Protein AF-A0A846C7H6-F1 (afdb_monomer_lite)

Radius of gyration: 16.71 Å; chains: 1; bounding box: 49×35×42 Å

Foldseek 3Di:
DKDWFKFQWADWDDDPNFTWTKGATPVPRDIATEFQCVVVVQPRTDHPVAQQEPNDHDDGQWIKTFTWDPDDDCNLQNLRYTYGDDDHMYGDGGDDPVVCPVSADLDQEDQPDQDPDDDSVVRNPDDSVSSDPDGDFAFPDWDWDDDPPPDIWIWGQGPNHNDTGID

Secondary structure (DSSP, 8-state):
--EEEEEEEEEEEEETTEEEEEEEETTT--EEEEE-TTT-TTT-PBPHHHH-BTTBPPPTTEEEEEEE-S----TTT-TTEEEBPSS--EEEEE--GGGGGGG----SSGGGSSSS---HHHHHTS-GGG--------EEEEEEEE-SSS-EEEEEEETTEEEEEE-

Structure (mmCIF, N/CA/C/O backbone):
data_AF-A0A846C7H6-F1
#
_entry.id   AF-A0A846C7H6-F1
#
loop_
_atom_site.group_PDB
_atom_site.id
_atom_site.type_symbol
_atom_site.label_atom_id
_atom_site.label_alt_id
_atom_site.label_comp_id
_atom_site.label_asym_id
_atom_site.label_entity_id
_atom_site.label_seq_id
_atom_site.pdbx_PDB_ins_code
_atom_site.Cartn_x
_atom_site.Cartn_y
_atom_site.Cartn_z
_atom_site.occupancy
_atom_site.B_iso_or_equiv
_atom_site.auth_seq_id
_atom_site.auth_comp_id
_atom_site.auth_asym_id
_atom_site.auth_atom_id
_atom_site.pdbx_PDB_model_num
ATOM 1 N N . MET A 1 1 ? -17.990 10.704 6.028 1.00 50.72 1 MET A N 1
ATOM 2 C CA . MET A 1 1 ? -18.660 9.532 6.633 1.00 50.72 1 MET A CA 1
ATOM 3 C C . MET A 1 1 ? -17.601 8.473 6.877 1.00 50.72 1 MET A C 1
ATOM 5 O O . MET A 1 1 ? -16.735 8.324 6.026 1.00 50.72 1 MET A O 1
ATOM 9 N N . SER A 1 2 ? -17.623 7.820 8.041 1.00 61.28 2 SER A N 1
ATOM 10 C CA . SER A 1 2 ? -16.736 6.686 8.332 1.00 61.28 2 SER A CA 1
ATOM 11 C C . SER A 1 2 ? -17.203 5.476 7.533 1.00 61.28 2 SER A C 1
ATOM 13 O O . SER A 1 2 ? -18.389 5.154 7.588 1.00 61.28 2 SER A O 1
ATOM 15 N N . SER A 1 3 ? -16.303 4.838 6.787 1.00 88.75 3 SER A N 1
ATOM 16 C CA . SER A 1 3 ? -16.575 3.551 6.152 1.00 88.75 3 SER A CA 1
ATOM 17 C C . SER A 1 3 ? -15.512 2.566 6.597 1.00 88.75 3 SER A C 1
ATOM 19 O O . SER A 1 3 ? -14.316 2.840 6.491 1.00 88.75 3 SER A O 1
ATOM 21 N N . ILE A 1 4 ? -15.946 1.397 7.058 1.00 96.31 4 ILE A N 1
ATOM 22 C CA . ILE A 1 4 ? -15.051 0.246 7.106 1.00 96.31 4 ILE A CA 1
ATOM 23 C C . ILE A 1 4 ? -14.719 -0.107 5.657 1.00 96.31 4 ILE A C 1
ATOM 25 O O . ILE A 1 4 ? -15.625 -0.242 4.835 1.00 96.31 4 ILE A O 1
ATOM 29 N N . LYS A 1 5 ? -13.429 -0.199 5.337 1.00 97.38 5 LYS A N 1
ATOM 30 C CA . LYS A 1 5 ? -12.940 -0.680 4.043 1.00 97.38 5 LYS A CA 1
ATOM 31 C C . LYS A 1 5 ? -12.281 -2.033 4.224 1.00 97.38 5 LYS A C 1
ATOM 33 O O . LYS A 1 5 ? -11.507 -2.209 5.166 1.00 97.38 5 LYS A O 1
ATOM 38 N N . LYS A 1 6 ? -12.564 -2.964 3.313 1.00 98.12 6 LYS A N 1
ATOM 39 C CA . LYS A 1 6 ? -11.900 -4.270 3.253 1.00 98.12 6 LYS A CA 1
ATOM 40 C C . LYS A 1 6 ? -10.781 -4.204 2.239 1.00 98.12 6 LYS A C 1
ATOM 42 O O . LYS A 1 6 ? -11.053 -4.175 1.044 1.00 98.12 6 LYS A O 1
ATOM 47 N N . ILE A 1 7 ? -9.537 -4.191 2.699 1.00 98.38 7 ILE A N 1
ATOM 48 C CA . ILE A 1 7 ? -8.384 -4.131 1.801 1.00 98.38 7 ILE A CA 1
ATOM 49 C C . ILE A 1 7 ? -7.607 -5.444 1.804 1.00 98.38 7 ILE A C 1
ATOM 51 O O . ILE A 1 7 ? -7.400 -6.043 2.857 1.00 98.38 7 ILE A O 1
ATOM 55 N N . ILE A 1 8 ? -7.121 -5.868 0.638 1.00 98.69 8 ILE A N 1
ATOM 56 C CA . ILE A 1 8 ? -6.076 -6.892 0.543 1.00 98.69 8 ILE A CA 1
ATOM 57 C C . ILE A 1 8 ? -4.732 -6.199 0.756 1.00 98.69 8 ILE A C 1
ATOM 59 O O . ILE A 1 8 ? -4.322 -5.397 -0.080 1.00 98.69 8 ILE A O 1
ATOM 63 N N . CYS A 1 9 ? -4.025 -6.513 1.837 1.00 98.56 9 CYS A N 1
ATOM 64 C CA . CYS A 1 9 ? -2.695 -5.986 2.122 1.00 98.56 9 CYS A CA 1
ATOM 65 C C . CYS A 1 9 ? -1.689 -6.444 1.052 1.00 98.56 9 CYS A C 1
ATOM 67 O O . CYS A 1 9 ? -1.393 -7.632 0.926 1.00 98.56 9 CYS A O 1
ATOM 69 N N . LEU A 1 10 ? -1.143 -5.504 0.281 1.00 98.31 10 LEU A N 1
ATOM 70 C CA . LEU A 1 10 ? -0.151 -5.761 -0.774 1.00 98.31 10 LEU A CA 1
ATOM 71 C C . LEU A 1 10 ? 1.187 -5.067 -0.514 1.00 98.31 10 LEU A C 1
ATOM 73 O O . LEU A 1 10 ? 2.156 -5.292 -1.234 1.00 98.31 10 LEU A O 1
ATOM 77 N N . SER A 1 11 ? 1.257 -4.246 0.530 1.00 97.19 11 SER A N 1
ATOM 78 C CA . SER A 1 11 ? 2.488 -3.642 1.012 1.00 97.19 11 SER A CA 1
ATOM 79 C C . SER A 1 11 ? 2.438 -3.514 2.528 1.00 97.19 11 SER A C 1
ATOM 81 O O . SER A 1 11 ? 1.447 -3.046 3.083 1.00 97.19 11 SER A O 1
ATOM 83 N N . ASN A 1 12 ? 3.527 -3.908 3.184 1.00 97.00 12 ASN A N 1
ATOM 84 C CA . ASN A 1 12 ? 3.815 -3.596 4.580 1.00 97.00 12 ASN A CA 1
ATOM 85 C C . ASN A 1 12 ? 5.312 -3.269 4.692 1.00 97.00 12 ASN A C 1
ATOM 87 O O . ASN A 1 12 ? 6.136 -4.134 4.997 1.00 97.00 12 ASN A O 1
ATOM 91 N N . SER A 1 13 ? 5.671 -2.023 4.386 1.00 93.62 13 SER A N 1
ATOM 92 C CA . SER A 1 13 ? 7.062 -1.561 4.343 1.00 93.62 13 SER A CA 1
ATOM 93 C C . SER A 1 13 ? 7.443 -0.788 5.602 1.00 93.62 13 SER A C 1
ATOM 95 O O . SER A 1 13 ? 6.637 -0.023 6.132 1.00 93.62 13 SER A O 1
ATOM 97 N N . TRP A 1 14 ? 8.693 -0.919 6.042 1.00 93.19 14 TRP A N 1
ATOM 98 C CA . TRP A 1 14 ? 9.233 -0.173 7.179 1.00 93.19 14 TRP A CA 1
ATOM 99 C C . TRP A 1 14 ? 9.585 1.276 6.812 1.00 93.19 14 TRP A C 1
ATOM 101 O O . TRP A 1 14 ? 10.194 1.524 5.772 1.00 93.19 14 TRP A O 1
ATOM 111 N N . LYS A 1 15 ? 9.215 2.234 7.673 1.00 85.12 15 LYS A N 1
ATOM 112 C CA . LYS A 1 15 ? 9.525 3.663 7.530 1.00 85.12 15 LYS A CA 1
ATOM 113 C C . LYS A 1 15 ? 9.653 4.330 8.899 1.00 85.12 15 LYS A C 1
ATOM 115 O O . LYS A 1 15 ? 8.677 4.413 9.637 1.00 85.12 15 LYS A O 1
ATOM 120 N N . HIS A 1 16 ? 10.843 4.845 9.219 1.00 86.19 16 HIS A N 1
ATOM 121 C CA . HIS A 1 16 ? 11.124 5.585 10.461 1.00 86.19 16 HIS A CA 1
ATOM 122 C C . HIS A 1 16 ? 10.555 4.902 11.721 1.00 86.19 16 HIS A C 1
ATOM 124 O O . HIS A 1 16 ? 9.777 5.512 12.453 1.00 86.19 16 HIS A O 1
ATOM 130 N N . ASN A 1 17 ? 10.917 3.636 11.953 1.00 90.44 17 ASN A N 1
ATOM 131 C CA . ASN A 1 17 ? 10.425 2.783 13.051 1.00 90.44 17 ASN A CA 1
ATOM 132 C C . ASN A 1 17 ? 8.936 2.394 12.998 1.00 90.44 17 ASN A C 1
ATOM 134 O O . ASN A 1 17 ? 8.496 1.590 13.813 1.00 90.44 17 ASN A O 1
ATOM 138 N N . GLU A 1 18 ? 8.178 2.892 12.025 1.00 95.69 18 GLU A N 1
ATOM 139 C CA . GLU A 1 18 ? 6.772 2.553 11.810 1.00 95.69 18 GLU A CA 1
ATOM 140 C C . GLU A 1 18 ? 6.575 1.859 10.457 1.00 95.69 18 GLU A C 1
ATOM 142 O O . GLU A 1 18 ? 7.542 1.437 9.812 1.00 95.69 18 GLU A O 1
ATOM 147 N N . ARG A 1 19 ? 5.320 1.690 10.022 1.00 95.94 19 ARG A N 1
ATOM 148 C CA . ARG A 1 19 ? 4.993 1.038 8.748 1.00 95.94 19 ARG A CA 1
ATOM 149 C C . ARG A 1 19 ? 4.203 1.943 7.819 1.00 95.94 19 ARG A C 1
ATOM 151 O O . ARG A 1 19 ? 3.410 2.772 8.254 1.00 95.94 19 ARG A O 1
ATOM 158 N N . CYS A 1 20 ? 4.374 1.719 6.526 1.00 96.38 20 CYS A N 1
ATOM 159 C CA . CYS A 1 20 ? 3.395 2.098 5.519 1.00 96.38 20 CYS A CA 1
ATOM 160 C C . CYS A 1 20 ? 2.712 0.820 5.043 1.00 96.38 20 CYS A C 1
ATOM 162 O O . CYS A 1 20 ? 3.387 -0.127 4.636 1.00 96.38 20 CYS A O 1
ATOM 164 N N . ILE A 1 21 ? 1.385 0.808 5.114 1.00 97.69 21 ILE A N 1
ATOM 165 C CA . ILE A 1 21 ? 0.557 -0.299 4.648 1.00 97.69 21 ILE A CA 1
ATOM 166 C C . ILE A 1 21 ? -0.235 0.202 3.451 1.00 97.69 21 ILE A C 1
ATOM 168 O O . ILE A 1 21 ? -0.656 1.357 3.432 1.00 97.69 21 ILE A O 1
ATOM 172 N N . ALA A 1 22 ? -0.408 -0.640 2.443 1.00 98.38 22 ALA A N 1
ATOM 173 C CA . ALA A 1 22 ? -1.286 -0.337 1.327 1.00 98.38 22 ALA A CA 1
ATOM 174 C C . ALA A 1 22 ? -1.864 -1.616 0.733 1.00 98.38 22 ALA A C 1
ATOM 176 O O . ALA A 1 22 ? -1.299 -2.704 0.881 1.00 98.38 22 ALA A O 1
ATOM 177 N N . GLY A 1 23 ? -2.990 -1.475 0.053 1.00 98.44 23 GLY A N 1
ATOM 178 C CA . GLY A 1 23 ? -3.727 -2.600 -0.479 1.00 98.44 23 GLY A CA 1
ATOM 179 C C . GLY A 1 23 ? -4.766 -2.201 -1.505 1.00 98.44 23 GLY A C 1
ATOM 180 O O . GLY A 1 23 ? -4.926 -1.024 -1.810 1.00 98.44 23 GLY A O 1
ATOM 181 N N . ILE A 1 24 ? -5.472 -3.200 -2.016 1.00 98.44 24 ILE A N 1
ATOM 182 C CA . ILE A 1 24 ? -6.613 -3.002 -2.911 1.00 98.44 24 ILE A CA 1
ATOM 183 C C . ILE A 1 24 ? -7.897 -3.113 -2.102 1.00 98.44 24 ILE A C 1
ATOM 185 O O . ILE A 1 24 ? -8.080 -4.109 -1.401 1.00 98.44 24 ILE A O 1
ATOM 189 N N . ASP A 1 25 ? -8.773 -2.120 -2.217 1.00 97.94 25 ASP A N 1
ATOM 190 C CA . ASP A 1 25 ? -10.135 -2.161 -1.688 1.00 97.94 25 ASP A CA 1
ATOM 191 C C . ASP A 1 25 ? -10.961 -3.201 -2.462 1.00 97.94 25 ASP A C 1
ATOM 193 O O . ASP A 1 25 ? -11.042 -3.166 -3.690 1.00 97.94 25 ASP A O 1
ATOM 197 N N . LEU A 1 26 ? -11.545 -4.162 -1.749 1.00 97.38 26 LEU A N 1
ATOM 198 C CA . LEU A 1 26 ? -12.324 -5.247 -2.341 1.00 97.38 26 LEU A CA 1
ATOM 199 C C . LEU A 1 26 ? -13.624 -4.766 -2.989 1.00 97.38 26 LEU A C 1
ATOM 201 O O . LEU A 1 26 ? -14.090 -5.427 -3.918 1.00 97.38 26 LEU A O 1
ATOM 205 N N . ASP A 1 27 ? -14.179 -3.643 -2.529 1.00 96.00 27 ASP A N 1
ATOM 206 C CA . ASP A 1 27 ? -15.451 -3.127 -3.033 1.00 96.00 27 ASP A CA 1
ATOM 207 C C . ASP A 1 27 ? -15.260 -2.350 -4.341 1.00 96.00 27 ASP A C 1
ATOM 209 O O . ASP A 1 27 ? -16.095 -2.427 -5.242 1.00 96.00 27 ASP A O 1
ATOM 213 N N . THR A 1 28 ? -14.153 -1.612 -4.466 1.00 95.69 28 THR A N 1
ATOM 214 C CA . THR A 1 28 ? -13.904 -0.729 -5.618 1.00 95.69 28 THR A CA 1
ATOM 215 C C . THR A 1 28 ? -12.848 -1.258 -6.583 1.00 95.69 28 THR A C 1
ATOM 217 O O . THR A 1 28 ? -12.850 -0.881 -7.750 1.00 95.69 28 THR A O 1
ATOM 220 N N . GLY A 1 29 ? -11.942 -2.123 -6.126 1.00 96.19 29 GLY A N 1
ATOM 221 C CA . GLY A 1 29 ? -10.758 -2.536 -6.881 1.00 96.19 29 GLY A CA 1
ATOM 222 C C . GLY A 1 29 ? -9.650 -1.479 -6.940 1.00 96.19 29 GLY A C 1
ATOM 223 O O . GLY A 1 29 ? -8.639 -1.710 -7.601 1.00 96.19 29 GLY A O 1
ATOM 224 N N . GLU A 1 30 ? -9.813 -0.353 -6.244 1.00 95.94 30 GLU A N 1
ATOM 225 C CA . GLU A 1 30 ? -8.852 0.748 -6.228 1.00 95.94 30 GLU A CA 1
ATOM 226 C C . GLU A 1 30 ? -7.777 0.552 -5.157 1.00 95.94 30 GLU A C 1
ATOM 228 O O . GLU A 1 30 ? -7.988 -0.097 -4.127 1.00 95.94 30 GLU A O 1
ATOM 233 N N . TRP A 1 31 ? -6.617 1.169 -5.377 1.00 97.88 31 TRP A N 1
ATOM 234 C CA . TRP A 1 31 ? -5.589 1.239 -4.348 1.00 97.88 31 TRP A CA 1
ATOM 235 C C . TRP A 1 31 ? -6.015 2.130 -3.186 1.00 97.88 31 TRP A C 1
ATOM 237 O O . TRP A 1 31 ? -6.513 3.239 -3.362 1.00 97.88 31 TRP A O 1
ATOM 247 N N . VAL A 1 32 ? -5.721 1.653 -1.983 1.00 97.94 32 VAL A N 1
ATOM 248 C CA . VAL A 1 32 ? -5.908 2.364 -0.727 1.00 97.94 32 VAL A CA 1
ATOM 249 C C . VAL A 1 32 ? -4.631 2.273 0.091 1.00 97.94 32 VAL A C 1
ATOM 251 O O . VAL A 1 32 ? -4.064 1.199 0.310 1.00 97.94 32 VAL A O 1
ATOM 254 N N . ARG A 1 33 ? -4.200 3.424 0.594 1.00 98.06 33 ARG A N 1
ATOM 255 C CA . ARG A 1 33 ? -3.082 3.578 1.512 1.00 98.06 33 ARG A CA 1
ATOM 256 C C . ARG A 1 33 ? -3.592 4.253 2.785 1.00 98.06 33 ARG A C 1
ATOM 258 O O . ARG A 1 33 ? -3.771 5.470 2.798 1.00 98.06 33 ARG A O 1
ATOM 265 N N . PRO A 1 34 ? -3.852 3.490 3.858 1.00 97.88 34 PRO A N 1
ATOM 266 C CA . PRO A 1 34 ? -4.149 4.075 5.155 1.00 97.88 34 PRO A CA 1
ATOM 267 C C . PRO A 1 34 ? -3.037 5.040 5.569 1.00 97.88 34 PRO A C 1
ATOM 269 O O . PRO A 1 34 ? -1.853 4.705 5.452 1.00 97.88 34 PRO A O 1
ATOM 272 N N . VAL A 1 35 ? -3.414 6.211 6.082 1.00 97.81 35 VAL A N 1
ATOM 273 C CA . VAL A 1 35 ? -2.474 7.177 6.662 1.00 97.81 35 VAL A CA 1
ATOM 274 C C . VAL A 1 35 ? -2.946 7.682 8.021 1.00 97.81 35 VAL A C 1
ATOM 276 O O . VAL A 1 35 ? -4.112 8.021 8.201 1.00 97.81 35 VAL A O 1
ATOM 279 N N . CYS A 1 36 ? -2.035 7.764 8.993 1.00 96.81 36 CYS A N 1
ATOM 280 C CA . CYS A 1 36 ? -2.292 8.417 10.282 1.00 96.81 36 CYS A CA 1
ATOM 281 C C . CYS A 1 36 ? -1.790 9.864 10.250 1.00 96.81 36 CYS A C 1
ATOM 283 O O . CYS A 1 36 ? -0.937 10.255 11.043 1.00 96.81 36 CYS A O 1
ATOM 285 N N . ASP A 1 37 ? -2.308 10.657 9.319 1.00 95.25 37 ASP A N 1
ATOM 286 C CA . ASP A 1 37 ? -1.925 12.056 9.088 1.00 95.25 37 ASP A CA 1
ATOM 287 C C . ASP A 1 37 ? -2.204 12.994 10.278 1.00 95.25 37 ASP A C 1
ATOM 289 O O . ASP A 1 37 ? -1.508 13.993 10.435 1.00 95.25 37 ASP A O 1
ATOM 293 N N . ALA A 1 38 ? -3.136 12.646 11.168 1.00 93.50 38 ALA A N 1
ATOM 294 C CA . ALA A 1 38 ? -3.336 13.357 12.434 1.00 93.50 38 ALA A CA 1
ATOM 295 C C . ALA A 1 38 ? -2.150 13.214 13.415 1.00 93.50 38 ALA A C 1
ATOM 297 O O . ALA A 1 38 ? -1.853 14.142 14.162 1.00 93.50 38 ALA A O 1
ATOM 298 N N . LEU A 1 39 ? -1.473 12.057 13.426 1.00 94.94 39 LEU A N 1
ATOM 299 C CA . LEU A 1 39 ? -0.308 11.795 14.288 1.00 94.94 39 LEU A CA 1
ATOM 300 C C . LEU A 1 39 ? 1.019 12.059 13.568 1.00 94.94 39 LEU A C 1
ATOM 302 O O . LEU A 1 39 ? 2.002 12.450 14.194 1.00 94.94 39 LEU A O 1
ATOM 306 N N . TYR A 1 40 ? 1.046 11.837 12.256 1.00 95.25 40 TYR A N 1
ATOM 307 C CA . TYR A 1 40 ? 2.219 11.974 11.404 1.00 95.25 40 TYR A CA 1
ATOM 308 C C . TYR A 1 40 ? 1.876 12.810 10.165 1.00 95.25 40 TYR A C 1
ATOM 310 O O . TYR A 1 40 ? 1.758 12.274 9.058 1.00 95.25 40 TYR A O 1
ATOM 318 N N . PRO A 1 41 ? 1.724 14.135 10.337 1.00 94.44 41 PRO A N 1
ATOM 319 C CA . PRO A 1 41 ? 1.269 15.040 9.283 1.00 94.44 41 PRO A CA 1
ATOM 320 C C . PRO A 1 41 ? 2.259 15.199 8.130 1.00 94.44 41 PRO A C 1
ATOM 322 O O . PRO A 1 41 ? 1.887 15.771 7.110 1.00 94.44 41 PRO A O 1
ATOM 325 N N . GLU A 1 42 ? 3.488 14.707 8.257 1.00 92.69 42 GLU A N 1
ATOM 326 C CA . GLU A 1 42 ? 4.506 14.815 7.209 1.00 92.69 42 GLU A CA 1
ATOM 327 C C . GLU A 1 42 ? 4.539 13.602 6.279 1.00 92.69 42 GLU A C 1
ATOM 329 O O . GLU A 1 42 ? 4.940 13.720 5.124 1.00 92.69 42 GLU A O 1
ATOM 334 N N . ASP A 1 43 ? 4.153 12.421 6.772 1.00 91.75 43 ASP A N 1
ATOM 335 C CA . ASP A 1 43 ? 4.446 11.185 6.049 1.00 91.75 43 ASP A CA 1
ATOM 336 C C . ASP A 1 43 ? 3.441 10.037 6.210 1.00 91.75 43 ASP A C 1
ATOM 338 O O . ASP A 1 43 ? 3.590 8.999 5.551 1.00 91.75 43 ASP A O 1
ATOM 342 N N . GLY A 1 44 ? 2.425 10.220 7.059 1.00 95.56 44 GLY A N 1
ATOM 343 C CA . GLY A 1 44 ? 1.267 9.339 7.165 1.00 95.56 44 GLY A CA 1
ATOM 344 C C . GLY A 1 44 ? 1.562 7.926 7.663 1.00 95.56 44 GLY A C 1
ATOM 345 O O . GLY A 1 44 ? 0.707 7.059 7.502 1.00 95.56 44 GLY A O 1
ATOM 346 N N . ARG A 1 45 ? 2.744 7.653 8.234 1.00 96.19 45 ARG A N 1
ATOM 347 C CA . ARG A 1 45 ? 3.096 6.312 8.742 1.00 96.19 45 ARG A CA 1
ATOM 348 C C . ARG A 1 45 ? 2.065 5.804 9.762 1.00 96.19 45 ARG A C 1
ATOM 350 O O . ARG A 1 45 ? 1.461 6.589 10.481 1.00 96.19 45 ARG A O 1
ATOM 357 N N . ILE A 1 46 ? 1.850 4.493 9.835 1.00 96.94 46 ILE A N 1
ATOM 358 C CA . ILE A 1 46 ? 0.886 3.887 10.764 1.00 96.94 46 ILE A CA 1
ATOM 359 C C . ILE A 1 46 ? 1.631 3.398 12.003 1.00 96.94 46 ILE A C 1
ATOM 361 O O . ILE A 1 46 ? 2.505 2.540 11.849 1.00 96.94 46 ILE A O 1
ATOM 365 N N . PRO A 1 47 ? 1.307 3.883 13.215 1.00 95.94 47 PRO A N 1
ATOM 366 C CA . PRO A 1 47 ? 1.978 3.465 14.435 1.00 95.94 47 PRO A CA 1
ATOM 367 C C . PRO A 1 47 ? 1.620 2.027 14.823 1.00 95.94 47 PRO A C 1
ATOM 369 O O . PRO A 1 47 ? 0.515 1.558 14.540 1.00 95.94 47 PRO A O 1
ATOM 372 N N . GLN A 1 48 ? 2.524 1.338 15.525 1.00 95.06 48 GLN A N 1
ATOM 373 C CA . GLN A 1 48 ? 2.334 -0.070 15.916 1.00 95.06 48 GLN A CA 1
ATOM 374 C C . GLN A 1 48 ? 1.004 -0.309 16.643 1.00 95.06 48 GLN A C 1
ATOM 376 O O . GLN A 1 48 ? 0.265 -1.223 16.293 1.00 95.06 48 GLN A O 1
ATOM 381 N N . LYS A 1 49 ? 0.654 0.569 17.588 1.00 93.69 49 LYS A N 1
ATOM 382 C CA . LYS A 1 49 ? -0.589 0.487 18.372 1.00 93.69 49 LYS A CA 1
ATOM 383 C C . LYS A 1 49 ? -1.885 0.529 17.544 1.00 93.69 49 LYS A C 1
ATOM 385 O O . LYS A 1 49 ? -2.929 0.214 18.087 1.00 93.69 49 LYS A O 1
ATOM 390 N N . ILE A 1 50 ? -1.827 0.980 16.287 1.00 95.06 50 ILE A N 1
ATOM 391 C CA . ILE A 1 50 ? -2.987 1.062 15.383 1.00 95.06 50 ILE A CA 1
ATOM 392 C C . ILE A 1 50 ? -3.026 -0.133 14.424 1.00 95.06 50 ILE A C 1
ATOM 394 O O . ILE A 1 50 ? -4.100 -0.641 14.129 1.00 95.06 50 ILE A O 1
ATOM 398 N N . ARG A 1 51 ? -1.870 -0.572 13.907 1.00 94.75 51 ARG A N 1
ATOM 399 C CA . ARG A 1 51 ? -1.811 -1.573 12.823 1.00 94.75 51 ARG A CA 1
ATOM 400 C C . ARG A 1 51 ? -1.786 -3.027 13.275 1.00 94.75 51 ARG A C 1
ATOM 402 O O . ARG A 1 51 ? -1.917 -3.899 12.420 1.00 94.75 51 ARG A O 1
ATOM 409 N N . LEU A 1 52 ? -1.517 -3.305 14.552 1.00 95.12 52 LEU A N 1
ATOM 410 C CA . LEU A 1 52 ? -1.506 -4.685 15.027 1.00 95.12 52 LEU A CA 1
ATOM 411 C C . LEU A 1 52 ? -2.919 -5.261 14.937 1.00 95.12 52 LEU A C 1
ATOM 413 O O . LEU A 1 52 ? -3.867 -4.693 15.467 1.00 95.12 52 LEU A O 1
ATOM 417 N N . VAL A 1 53 ? -3.034 -6.400 14.262 1.00 94.38 53 VAL A N 1
ATOM 418 C CA . VAL A 1 53 ? -4.285 -7.137 14.079 1.00 94.38 53 VAL A CA 1
ATOM 419 C C . VAL A 1 53 ? -4.069 -8.551 14.581 1.00 94.38 53 VAL A C 1
ATOM 421 O O . VAL A 1 53 ? -3.091 -9.186 14.192 1.00 94.38 53 VAL A O 1
ATOM 424 N N . ALA A 1 54 ? -4.945 -9.041 15.461 1.00 91.62 54 ALA A N 1
ATOM 425 C CA . ALA A 1 54 ? -4.761 -10.338 16.123 1.00 91.62 54 ALA A CA 1
ATOM 426 C C . ALA A 1 54 ? -3.330 -10.512 16.692 1.00 91.62 54 ALA A C 1
ATOM 428 O O . ALA A 1 54 ? -2.660 -11.508 16.422 1.00 91.62 54 ALA A O 1
ATOM 429 N N . ASP A 1 55 ? -2.842 -9.481 17.394 1.00 92.50 55 ASP A N 1
ATOM 430 C CA . ASP A 1 55 ? -1.518 -9.418 18.036 1.00 92.50 55 ASP A CA 1
ATOM 431 C C . ASP A 1 55 ? -0.307 -9.614 17.106 1.00 92.50 55 ASP A C 1
ATOM 433 O O . ASP A 1 55 ? 0.799 -9.931 17.551 1.00 92.50 55 ASP A O 1
ATOM 437 N N . ARG A 1 56 ? -0.476 -9.383 15.799 1.00 95.06 56 ARG A N 1
ATOM 438 C CA . ARG A 1 56 ? 0.604 -9.477 14.810 1.00 95.06 56 ARG A CA 1
ATOM 439 C C . ARG A 1 56 ? 0.586 -8.335 13.803 1.00 95.06 56 ARG A C 1
ATOM 441 O O . ARG A 1 56 ? -0.412 -7.648 13.605 1.00 95.06 56 ARG A O 1
ATOM 448 N N . GLU A 1 57 ? 1.714 -8.158 13.124 1.00 96.25 57 GLU A N 1
ATOM 449 C CA . GLU A 1 57 ? 1.789 -7.286 11.952 1.00 96.25 57 GLU A CA 1
ATOM 450 C C . GLU A 1 57 ? 0.942 -7.868 10.800 1.00 96.25 57 GLU A C 1
ATOM 452 O O . GLU A 1 57 ? 0.953 -9.092 10.585 1.00 96.25 57 GLU A O 1
ATOM 457 N N . PRO A 1 58 ? 0.249 -7.021 10.017 1.00 97.12 58 PRO A N 1
ATOM 458 C CA . PRO A 1 58 ? -0.410 -7.455 8.794 1.00 97.12 58 PRO A CA 1
ATOM 459 C C . PRO A 1 58 ? 0.582 -8.088 7.818 1.00 97.12 58 PRO A C 1
ATOM 461 O O . PRO A 1 58 ? 1.676 -7.569 7.593 1.00 97.12 58 PRO A O 1
ATOM 464 N N . GLN A 1 59 ? 0.206 -9.205 7.211 1.00 97.56 59 GLN A N 1
ATOM 465 C CA . GLN A 1 59 ? 1.013 -9.895 6.211 1.00 97.56 59 GLN A CA 1
ATOM 466 C C . GLN A 1 59 ? 0.484 -9.620 4.806 1.00 97.56 59 GLN A C 1
ATOM 468 O O . GLN A 1 59 ? -0.672 -9.245 4.617 1.00 97.56 59 GLN A O 1
ATOM 473 N N . LEU A 1 60 ? 1.336 -9.834 3.800 1.00 98.06 60 LEU A N 1
ATOM 474 C CA . LEU A 1 60 ? 0.892 -9.792 2.412 1.00 98.06 60 LEU A CA 1
ATOM 475 C C . LEU A 1 60 ? -0.236 -10.804 2.188 1.00 98.06 60 LEU A C 1
ATOM 477 O O . LEU A 1 60 ? -0.151 -11.955 2.635 1.00 98.06 60 LEU A O 1
ATOM 481 N N . LEU A 1 61 ? -1.241 -10.362 1.438 1.00 98.44 61 LEU A N 1
ATOM 482 C CA . LEU A 1 61 ? -2.476 -11.065 1.095 1.00 98.44 61 LEU A CA 1
ATOM 483 C C . LEU A 1 61 ? -3.477 -11.226 2.244 1.00 98.44 61 LEU A C 1
ATOM 485 O O . LEU A 1 61 ? -4.534 -11.820 2.028 1.00 98.44 61 LEU A O 1
ATOM 489 N N . ASP A 1 62 ? -3.193 -10.694 3.435 1.00 98.56 62 ASP A N 1
ATOM 490 C CA . ASP A 1 62 ? -4.217 -10.567 4.471 1.00 98.56 62 ASP A CA 1
ATOM 491 C C . ASP A 1 62 ? -5.334 -9.635 3.996 1.00 98.56 62 ASP A C 1
ATOM 493 O O . ASP A 1 62 ? -5.078 -8.620 3.349 1.00 98.56 62 ASP A O 1
ATOM 497 N N . ILE A 1 63 ? -6.567 -9.964 4.358 1.00 98.62 63 ILE A N 1
ATOM 498 C CA . ILE A 1 63 ? -7.724 -9.090 4.224 1.00 98.62 63 ILE A CA 1
ATOM 499 C C . ILE A 1 63 ? -7.899 -8.372 5.557 1.00 98.62 63 ILE A C 1
ATOM 501 O O . ILE A 1 63 ? -8.040 -9.012 6.605 1.00 98.62 63 ILE A O 1
ATOM 505 N N . LEU A 1 64 ? -7.880 -7.045 5.502 1.00 98.50 64 LEU A N 1
ATOM 506 C CA . LEU A 1 64 ? -8.000 -6.168 6.658 1.00 98.50 64 LEU A CA 1
ATOM 507 C C . LEU A 1 64 ? -9.281 -5.350 6.551 1.00 98.50 64 LEU A C 1
ATOM 509 O O . LEU A 1 64 ? -9.520 -4.726 5.519 1.00 98.50 64 LEU A O 1
ATOM 513 N N . GLU A 1 65 ? -10.063 -5.308 7.621 1.00 98.12 65 GLU A N 1
ATOM 514 C CA . GLU A 1 65 ? -11.113 -4.308 7.807 1.00 98.12 65 GLU A CA 1
ATOM 515 C C . GLU A 1 65 ? -10.534 -3.113 8.557 1.00 98.12 65 GLU A C 1
ATOM 517 O O . GLU A 1 65 ? -9.998 -3.260 9.656 1.00 98.12 65 GLU A O 1
ATOM 522 N N . ILE A 1 66 ? -10.605 -1.935 7.937 1.00 97.94 66 ILE A N 1
ATOM 523 C CA . ILE A 1 66 ? -9.984 -0.715 8.450 1.00 97.94 66 ILE A CA 1
ATOM 524 C C . ILE A 1 66 ? -11.006 0.428 8.442 1.00 97.94 66 ILE A C 1
ATOM 526 O O . ILE A 1 66 ? -11.577 0.713 7.384 1.00 97.94 66 ILE A O 1
ATOM 530 N N . PRO A 1 67 ? -11.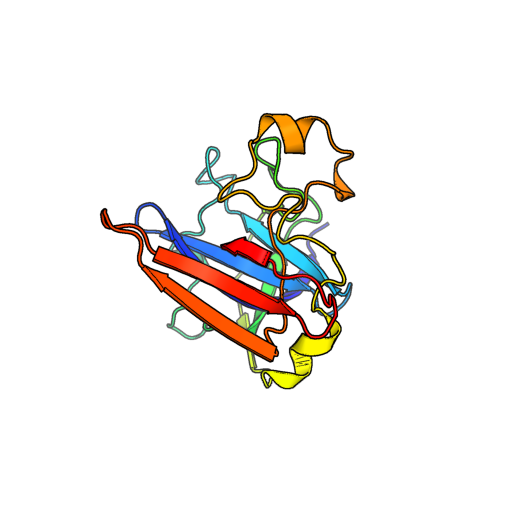215 1.128 9.573 1.00 97.25 67 PRO A N 1
ATOM 531 C CA . PRO A 1 67 ? -11.970 2.376 9.598 1.00 97.25 67 PRO A CA 1
ATOM 532 C C . PRO A 1 67 ? -11.210 3.473 8.847 1.00 97.25 67 PRO A C 1
ATOM 534 O O . PRO A 1 67 ? -10.195 3.984 9.327 1.00 97.25 67 PRO A O 1
ATOM 537 N N . LEU A 1 68 ? -11.697 3.840 7.662 1.00 97.69 68 LEU A N 1
ATOM 538 C CA . LEU A 1 68 ? -11.068 4.843 6.806 1.00 97.69 68 LEU A CA 1
ATOM 539 C C . LEU A 1 68 ? -12.047 5.954 6.433 1.00 97.69 68 LEU A C 1
ATOM 541 O O . LEU A 1 68 ? -13.246 5.749 6.223 1.00 97.69 68 LEU A O 1
ATOM 545 N N . SER A 1 69 ? -11.501 7.158 6.326 1.00 96.62 69 SER A N 1
ATOM 546 C CA . SER A 1 69 ? -12.156 8.281 5.672 1.00 96.62 69 SER A CA 1
ATOM 547 C C . SER A 1 69 ? -12.188 8.057 4.157 1.00 96.62 69 SER A C 1
ATOM 549 O O . SER A 1 69 ? -11.379 7.317 3.603 1.00 96.62 69 SER A O 1
ATOM 551 N N . SER A 1 70 ? -13.103 8.729 3.459 1.00 93.50 70 SER A N 1
ATOM 552 C CA . SER A 1 70 ? -13.107 8.781 1.990 1.00 93.50 70 SER A CA 1
ATOM 553 C C . SER A 1 70 ? -12.037 9.719 1.417 1.00 93.50 70 SER A C 1
ATOM 555 O O . SER A 1 70 ? -11.890 9.799 0.203 1.00 93.50 70 SER A O 1
ATOM 557 N N . ILE A 1 71 ? -11.328 10.453 2.278 1.00 94.25 71 ILE A N 1
ATOM 558 C CA . ILE A 1 71 ? -10.237 11.371 1.939 1.00 94.25 71 ILE A CA 1
ATOM 559 C C . ILE A 1 71 ? -9.076 11.181 2.916 1.00 94.25 71 ILE A C 1
ATOM 561 O O . ILE A 1 71 ? -9.290 10.772 4.059 1.00 94.25 71 ILE A O 1
ATOM 565 N N . GLY A 1 72 ? -7.866 11.538 2.502 1.00 95.56 72 GLY A N 1
ATOM 566 C CA . GLY A 1 72 ? -6.733 11.696 3.405 1.00 95.56 72 GLY A CA 1
ATOM 567 C C . GLY A 1 72 ? -5.689 12.654 2.865 1.00 95.56 72 GLY A C 1
ATOM 568 O O . GLY A 1 72 ? -5.782 13.104 1.721 1.00 95.56 72 GLY A O 1
ATOM 569 N N . LYS A 1 73 ? -4.706 13.008 3.698 1.00 96.12 73 LYS A N 1
ATOM 570 C CA . LYS A 1 73 ? -3.604 13.869 3.261 1.00 96.12 73 LYS A CA 1
ATOM 571 C C . LYS A 1 73 ? -2.800 13.168 2.161 1.00 96.12 73 LYS A C 1
ATOM 573 O O . LYS A 1 73 ? -2.190 12.126 2.389 1.00 96.12 73 LYS A O 1
ATOM 578 N N . ASP A 1 74 ? -2.774 13.758 0.969 1.00 93.44 74 ASP A N 1
ATOM 579 C CA . ASP A 1 74 ? -2.092 13.212 -0.217 1.00 93.44 74 ASP A CA 1
ATOM 580 C C . ASP A 1 74 ? -0.586 13.533 -0.258 1.00 93.44 74 ASP A C 1
ATOM 582 O O . ASP A 1 74 ? 0.132 13.074 -1.148 1.00 93.44 74 ASP A O 1
ATOM 586 N N . PHE A 1 75 ? -0.111 14.369 0.673 1.00 93.38 75 PHE A N 1
ATOM 587 C CA . PHE A 1 75 ? 1.249 14.925 0.719 1.00 93.38 75 PHE A CA 1
ATOM 588 C C . PHE A 1 75 ? 1.699 15.547 -0.620 1.00 93.38 75 PHE A C 1
ATOM 590 O O . PHE A 1 75 ? 2.887 15.617 -0.930 1.00 93.38 75 PHE A O 1
ATOM 597 N N . GLY A 1 76 ? 0.733 16.007 -1.420 1.00 92.19 76 GLY A N 1
ATOM 598 C CA . GLY A 1 76 ? 0.910 16.616 -2.730 1.00 92.19 76 GLY A CA 1
ATOM 599 C C . GLY A 1 76 ? 1.029 15.647 -3.908 1.00 92.19 76 GLY A C 1
ATOM 600 O O . GLY A 1 76 ? 1.067 16.121 -5.041 1.00 92.19 76 GLY A O 1
ATOM 601 N N . PHE A 1 77 ? 1.110 14.326 -3.711 1.00 93.44 77 PHE A N 1
ATOM 602 C CA . PHE A 1 77 ? 1.359 13.404 -4.832 1.00 93.44 77 PHE A CA 1
ATOM 603 C C . PHE A 1 77 ? 0.788 11.984 -4.696 1.00 93.44 77 PHE A C 1
ATOM 605 O O . PHE A 1 77 ? 0.939 11.213 -5.637 1.00 93.44 77 PHE A O 1
ATOM 612 N N . GLN A 1 78 ? 0.154 11.617 -3.580 1.00 94.50 78 GLN A N 1
ATOM 613 C CA . GLN A 1 78 ? -0.319 10.251 -3.320 1.00 94.50 78 GLN A CA 1
ATOM 614 C C . GLN A 1 78 ? -1.845 10.187 -3.343 1.00 94.50 78 GLN A C 1
ATOM 616 O O . GLN A 1 78 ? -2.502 10.482 -2.342 1.00 94.50 78 GLN A O 1
ATOM 621 N N . CYS A 1 79 ? -2.422 9.799 -4.480 1.00 96.44 79 CYS A N 1
ATOM 622 C CA . CYS A 1 79 ? -3.877 9.753 -4.627 1.00 96.44 79 CYS A CA 1
ATOM 623 C C . CYS A 1 79 ? -4.544 8.611 -3.851 1.00 96.44 79 CYS A C 1
ATOM 625 O O . CYS A 1 79 ? -5.752 8.642 -3.643 1.00 96.44 79 CYS A O 1
ATOM 627 N N . GLU A 1 80 ? -3.772 7.616 -3.415 1.00 97.62 80 GLU A N 1
ATOM 628 C CA . GLU A 1 80 ? -4.275 6.435 -2.711 1.00 97.62 80 GLU A CA 1
ATOM 629 C C . GLU A 1 80 ? -4.526 6.675 -1.215 1.00 97.62 80 GLU A C 1
ATOM 631 O O . GLU A 1 80 ? -5.089 5.814 -0.535 1.00 97.62 80 GLU A O 1
ATOM 636 N N . ASN A 1 81 ? -4.072 7.808 -0.671 1.00 98.12 81 ASN A N 1
ATOM 637 C CA . ASN A 1 81 ? -4.078 8.050 0.767 1.00 98.12 81 ASN A CA 1
ATOM 638 C C . ASN A 1 81 ? -5.488 8.290 1.318 1.00 98.12 81 ASN A C 1
ATOM 640 O O . ASN A 1 81 ? -6.174 9.222 0.904 1.00 98.12 81 ASN A O 1
ATOM 644 N N . LEU A 1 82 ? -5.865 7.514 2.337 1.00 97.81 82 LEU A N 1
ATOM 645 C CA . LEU A 1 82 ? -7.100 7.685 3.107 1.00 97.81 82 LEU A CA 1
ATOM 646 C C . LEU A 1 82 ? -6.780 7.784 4.601 1.00 97.81 82 LEU A C 1
ATOM 648 O O . LEU A 1 82 ? -6.054 6.938 5.133 1.00 97.81 82 LEU A O 1
ATOM 652 N N . SER A 1 83 ? -7.317 8.793 5.295 1.00 97.94 83 SER A N 1
ATOM 653 C CA . SER A 1 83 ? -7.042 8.974 6.726 1.00 97.94 83 SER A CA 1
ATOM 654 C C . SER A 1 83 ? -7.658 7.845 7.547 1.00 97.94 83 SER A C 1
ATOM 656 O O . SER A 1 83 ? -8.832 7.502 7.375 1.00 97.94 83 SER A O 1
ATOM 658 N N . VAL A 1 84 ? -6.874 7.303 8.477 1.00 97.38 84 VAL A N 1
ATOM 659 C CA . VAL A 1 84 ? -7.347 6.349 9.484 1.00 97.38 84 VAL A CA 1
ATOM 660 C C . VAL A 1 84 ? -8.286 7.052 10.457 1.00 97.38 84 VAL A C 1
ATOM 662 O O . VAL A 1 84 ? -7.970 8.116 10.989 1.00 97.38 84 VAL A O 1
ATOM 665 N N . LEU A 1 85 ? -9.445 6.441 10.687 1.00 96.38 85 LEU A N 1
ATOM 666 C CA . LEU A 1 85 ? -10.437 6.893 11.655 1.00 96.38 85 LEU A CA 1
ATOM 667 C C . LEU A 1 85 ? -10.306 6.122 12.971 1.00 96.38 85 LEU A C 1
ATOM 669 O O . LEU A 1 85 ? -9.560 5.151 13.076 1.00 96.38 85 LEU A O 1
ATOM 673 N N . ALA A 1 86 ? -11.046 6.563 13.987 1.00 93.56 86 ALA A N 1
ATOM 674 C CA . ALA A 1 86 ? -11.148 5.829 15.240 1.00 93.56 86 ALA A CA 1
ATOM 675 C C . ALA A 1 86 ? -11.782 4.442 15.024 1.00 93.56 86 ALA A C 1
ATOM 677 O O . ALA A 1 86 ? -12.747 4.304 14.269 1.00 93.56 86 ALA A O 1
ATOM 678 N N . GLY A 1 87 ? -11.253 3.445 15.734 1.00 91.94 87 GLY A N 1
ATOM 679 C CA . GLY A 1 87 ? -11.673 2.047 15.676 1.00 91.94 87 GLY A CA 1
ATOM 680 C C . GLY A 1 87 ? -10.495 1.110 15.412 1.00 91.94 87 GLY A C 1
ATOM 681 O O . GLY A 1 87 ? -9.432 1.537 14.958 1.00 91.94 87 GLY A O 1
ATOM 682 N N . ASP A 1 88 ? -10.701 -0.168 15.704 1.00 92.88 88 ASP A N 1
ATOM 683 C CA . ASP A 1 88 ? -9.661 -1.183 15.583 1.00 92.88 88 ASP A CA 1
ATOM 684 C C . ASP A 1 88 ? -9.634 -1.787 14.182 1.00 92.88 88 ASP A C 1
ATOM 686 O O . ASP A 1 88 ? -10.672 -2.007 13.552 1.00 92.88 88 ASP A O 1
ATOM 690 N N . TRP A 1 89 ? -8.431 -2.095 13.708 1.00 96.75 89 TRP A N 1
ATOM 691 C CA . TRP A 1 89 ? -8.252 -2.873 12.492 1.00 96.75 89 TRP A CA 1
ATOM 692 C C . TRP A 1 89 ? -8.556 -4.339 12.791 1.00 96.75 89 TRP A C 1
ATOM 694 O O . TRP A 1 89 ? -8.200 -4.847 13.854 1.00 96.75 89 TRP A O 1
ATOM 704 N N . GLN A 1 90 ? -9.172 -5.042 11.845 1.00 97.56 90 GLN A N 1
ATOM 705 C CA . GLN A 1 90 ? -9.501 -6.458 12.009 1.00 97.56 90 GLN A CA 1
ATOM 706 C C . GLN A 1 90 ? -8.885 -7.288 10.890 1.00 97.56 90 GLN A C 1
ATOM 708 O O . GLN A 1 90 ? -8.971 -6.933 9.716 1.00 97.56 90 GLN A O 1
ATOM 713 N N . TYR A 1 91 ? -8.289 -8.423 11.250 1.00 98.06 91 TYR A N 1
ATOM 714 C CA . TYR A 1 91 ? -7.939 -9.464 10.289 1.00 98.06 91 TYR A CA 1
ATOM 715 C C . TYR A 1 91 ? -9.184 -10.305 10.007 1.00 98.06 91 TYR A C 1
ATOM 717 O O . TYR A 1 91 ? -9.744 -10.898 10.927 1.00 98.06 91 TYR A O 1
ATOM 725 N N . VAL A 1 92 ? -9.595 -10.385 8.741 1.00 97.69 92 VAL A N 1
ATOM 726 C CA . VAL A 1 92 ? -10.821 -11.111 8.354 1.00 97.69 92 VAL A CA 1
ATOM 727 C C . VAL A 1 92 ? -10.567 -12.301 7.432 1.00 97.69 92 VAL A C 1
ATOM 729 O O . VAL A 1 92 ? -11.490 -13.042 7.104 1.00 97.69 92 VAL A O 1
ATOM 732 N N . GLY A 1 93 ? -9.320 -12.525 7.020 1.00 98.00 93 GLY A N 1
ATOM 733 C CA . GLY A 1 93 ? -8.948 -13.672 6.199 1.00 98.00 93 GLY A CA 1
ATOM 734 C C . GLY A 1 93 ? -7.700 -13.421 5.372 1.00 98.00 93 GLY A C 1
ATOM 735 O O . GLY A 1 93 ? -7.020 -12.412 5.536 1.00 98.00 93 GLY A O 1
ATOM 736 N N . ARG A 1 94 ? -7.404 -14.339 4.454 1.00 98.12 94 ARG A N 1
ATOM 737 C CA . ARG A 1 94 ? -6.259 -14.243 3.547 1.00 98.12 94 ARG A CA 1
ATOM 738 C C . ARG A 1 94 ? -6.648 -14.733 2.164 1.00 98.12 94 ARG A C 1
ATOM 740 O O . ARG A 1 94 ? -7.321 -15.756 2.042 1.00 98.12 94 ARG A O 1
ATOM 747 N N . VAL A 1 95 ? -6.212 -14.026 1.127 1.00 98.31 95 VAL A N 1
ATOM 748 C CA . VAL A 1 95 ? -6.407 -14.461 -0.260 1.00 98.31 95 VAL A CA 1
ATOM 749 C C . VAL A 1 95 ? -5.221 -15.283 -0.760 1.00 98.31 95 VAL A C 1
ATOM 751 O O . VAL A 1 95 ? -4.099 -15.163 -0.269 1.00 98.31 95 VAL A O 1
ATOM 754 N N . GLN A 1 96 ? -5.466 -16.104 -1.779 1.00 97.88 96 GLN A N 1
ATOM 755 C CA . GLN A 1 96 ? -4.397 -16.744 -2.543 1.00 97.88 96 GLN A CA 1
ATOM 756 C C . GLN A 1 96 ? -3.774 -15.743 -3.531 1.00 97.88 96 GLN A C 1
ATOM 758 O O . GLN A 1 96 ? -4.494 -14.871 -4.027 1.00 97.88 96 GLN A O 1
ATOM 763 N N . PRO A 1 97 ? -2.480 -15.868 -3.881 1.00 95.56 97 PRO A N 1
ATOM 764 C CA . PRO A 1 97 ? -1.819 -14.958 -4.822 1.00 95.56 97 PRO A CA 1
ATOM 765 C C . PRO A 1 97 ? -2.559 -14.788 -6.159 1.00 95.56 97 PRO A C 1
ATOM 767 O O . PRO A 1 97 ? -2.663 -13.687 -6.687 1.00 95.56 97 PRO A O 1
ATOM 770 N N . GLN A 1 98 ? -3.150 -15.856 -6.692 1.00 95.31 98 GLN A N 1
ATOM 771 C CA . GLN A 1 98 ? -3.872 -15.833 -7.967 1.00 95.31 98 GLN A CA 1
ATOM 772 C C . GLN A 1 98 ? -5.101 -14.912 -7.925 1.00 95.31 98 GLN A C 1
ATOM 774 O O . GLN A 1 98 ? -5.485 -14.348 -8.948 1.00 95.31 98 GLN A O 1
ATOM 779 N N . ALA A 1 99 ? -5.700 -14.713 -6.746 1.00 95.69 99 ALA A N 1
ATOM 780 C CA . ALA A 1 99 ? -6.868 -13.853 -6.584 1.00 95.69 99 ALA A CA 1
ATOM 781 C C . ALA A 1 99 ? -6.558 -12.373 -6.861 1.00 95.69 99 ALA A C 1
ATOM 783 O O . ALA A 1 99 ? -7.478 -11.615 -7.175 1.00 95.69 99 ALA A O 1
ATOM 784 N N . VAL A 1 100 ? -5.284 -11.961 -6.767 1.00 95.94 100 VAL A N 1
ATOM 785 C CA . VAL A 1 100 ? -4.879 -10.566 -6.989 1.00 95.94 100 VAL A CA 1
ATOM 786 C C . VAL A 1 100 ? -4.431 -10.272 -8.419 1.00 95.94 100 VAL A C 1
ATOM 788 O O . VAL A 1 100 ? -4.271 -9.107 -8.769 1.00 95.94 100 VAL A O 1
ATOM 791 N N . PHE A 1 101 ? -4.306 -11.286 -9.283 1.00 94.00 101 PHE A N 1
ATOM 792 C CA . PHE A 1 101 ? -3.879 -11.094 -10.678 1.00 94.00 101 PHE A CA 1
ATOM 793 C C . PHE A 1 101 ? -4.819 -10.187 -11.475 1.00 94.00 101 PHE A C 1
ATOM 795 O O . PHE A 1 101 ? -4.370 -9.429 -12.330 1.00 94.00 101 PHE A O 1
ATOM 802 N N . LYS A 1 102 ? -6.117 -10.201 -11.150 1.00 93.81 102 LYS A N 1
ATOM 803 C CA . LYS A 1 102 ? -7.111 -9.309 -11.767 1.00 93.81 102 LYS A CA 1
ATOM 804 C C . LYS A 1 102 ? -6.880 -7.820 -11.469 1.00 93.81 102 LYS A C 1
ATOM 806 O O . LYS A 1 102 ? -7.425 -6.986 -12.177 1.00 93.81 102 LYS A O 1
ATOM 811 N N . TYR A 1 103 ? -6.086 -7.493 -10.445 1.00 95.19 103 TYR A N 1
ATOM 812 C CA . TYR A 1 103 ? -5.727 -6.118 -10.077 1.00 95.19 103 TYR A CA 1
ATOM 813 C C . TYR A 1 103 ? -4.362 -5.689 -10.639 1.00 95.19 103 TYR A C 1
ATOM 815 O O . TYR A 1 103 ? -3.894 -4.585 -10.359 1.00 95.19 103 TYR A O 1
ATOM 823 N N . CYS A 1 104 ? -3.684 -6.550 -11.405 1.00 92.50 104 CYS A N 1
ATOM 824 C CA . CYS A 1 104 ? -2.420 -6.187 -12.031 1.00 92.50 104 CYS A CA 1
ATOM 825 C C . CYS A 1 104 ? -2.639 -5.114 -13.100 1.00 92.50 104 CYS A C 1
ATOM 827 O O . CYS A 1 104 ? -3.427 -5.294 -14.029 1.00 92.50 104 CYS A O 1
ATOM 829 N N . GLY A 1 105 ? -1.897 -4.013 -12.984 1.00 83.00 105 GLY A N 1
ATOM 830 C CA . GLY A 1 105 ? -1.996 -2.898 -13.916 1.00 83.00 105 GLY A CA 1
ATOM 831 C C . GLY A 1 105 ? -1.619 -3.312 -15.338 1.00 83.00 105 GLY A C 1
ATOM 832 O O . GLY A 1 105 ? -0.687 -4.093 -15.546 1.00 83.00 105 GLY A O 1
ATOM 833 N N . ASN A 1 106 ? -2.331 -2.758 -16.316 1.00 81.81 106 ASN A N 1
ATOM 834 C CA . ASN A 1 106 ? -2.028 -2.909 -17.735 1.00 81.81 106 ASN A CA 1
ATOM 835 C C . ASN A 1 106 ? -1.354 -1.631 -18.258 1.00 81.81 106 ASN A C 1
ATOM 837 O O . ASN A 1 106 ? -1.948 -0.857 -19.006 1.00 81.81 106 ASN A O 1
ATOM 841 N N . PHE A 1 107 ? -0.142 -1.365 -17.768 1.00 81.69 107 PHE A N 1
ATOM 842 C CA . PHE A 1 107 ? 0.634 -0.179 -18.125 1.00 81.69 107 PHE A CA 1
ATOM 843 C C . PHE A 1 107 ? 1.942 -0.591 -18.787 1.00 81.69 107 PHE A C 1
ATOM 845 O O . PHE A 1 107 ? 2.629 -1.479 -18.287 1.00 81.69 107 PHE A O 1
ATOM 852 N N . SER A 1 108 ? 2.312 0.125 -19.850 1.00 77.19 108 SER A N 1
ATOM 853 C CA . SER A 1 108 ? 3.568 -0.081 -20.580 1.00 77.19 108 SER A CA 1
ATOM 854 C C . SER A 1 108 ? 4.818 0.162 -19.733 1.00 77.19 108 SER A C 1
ATOM 856 O O . SER A 1 108 ? 5.885 -0.338 -20.070 1.00 77.19 108 SER A O 1
ATOM 858 N N . GLU A 1 109 ? 4.691 0.937 -18.655 1.00 82.88 109 GLU A N 1
ATOM 859 C CA . GLU A 1 109 ? 5.773 1.286 -17.738 1.00 82.88 109 GLU A CA 1
ATOM 860 C C . GLU A 1 109 ? 5.306 1.129 -16.286 1.00 82.88 109 GLU A C 1
ATOM 862 O O . GLU A 1 109 ? 4.143 1.389 -15.952 1.00 82.88 109 GLU A O 1
ATOM 867 N N . VAL A 1 110 ? 6.231 0.752 -15.401 1.00 84.81 110 VAL A N 1
ATOM 868 C CA . VAL A 1 110 ? 6.008 0.767 -13.951 1.00 84.81 110 VAL A CA 1
ATOM 869 C C . VAL A 1 110 ? 6.028 2.214 -13.471 1.00 84.81 110 VAL A C 1
ATOM 871 O O . VAL A 1 110 ? 6.974 2.944 -13.739 1.00 84.81 110 VAL A O 1
ATOM 874 N N . LEU A 1 111 ? 4.975 2.631 -12.761 1.00 87.12 111 LEU A N 1
ATOM 875 C CA . LEU A 1 111 ? 4.870 3.945 -12.119 1.00 87.12 111 LEU A CA 1
ATOM 876 C C . LEU A 1 111 ? 5.299 5.112 -13.037 1.00 87.12 111 LEU A C 1
ATOM 878 O O . LEU A 1 111 ? 6.021 5.997 -12.607 1.00 87.12 111 LEU A O 1
ATOM 882 N N . HIS A 1 112 ? 4.815 5.150 -14.285 1.00 91.44 112 HIS A N 1
ATOM 883 C CA . HIS A 1 112 ? 4.875 6.305 -15.218 1.00 91.44 112 HIS A CA 1
ATOM 884 C C . HIS A 1 112 ? 6.133 6.520 -16.061 1.00 91.44 112 HIS A C 1
ATOM 886 O O . HIS A 1 112 ? 6.090 7.403 -16.913 1.00 91.44 112 HIS A O 1
ATOM 892 N N . ASN A 1 113 ? 7.249 5.839 -15.805 1.00 88.94 113 ASN A N 1
ATOM 893 C CA . ASN A 1 113 ? 8.436 5.955 -16.659 1.00 88.94 113 ASN A CA 1
ATOM 894 C C . ASN A 1 113 ? 9.399 4.775 -16.460 1.00 88.94 113 ASN A C 1
ATOM 896 O O . ASN A 1 113 ? 9.284 4.012 -15.509 1.00 88.94 113 ASN A O 1
ATOM 900 N N . SER A 1 114 ? 10.399 4.659 -17.331 1.00 83.25 114 SER A N 1
ATOM 901 C CA . SER A 1 114 ? 11.436 3.621 -17.261 1.00 83.25 114 SER A CA 1
ATOM 902 C C . SER A 1 114 ? 12.636 3.952 -16.349 1.00 83.25 114 SER A C 1
ATOM 904 O O . SER A 1 114 ? 13.707 3.360 -16.507 1.00 83.25 114 SER A O 1
ATOM 906 N N . ARG A 1 115 ? 12.537 4.962 -15.471 1.00 84.00 115 ARG A N 1
ATOM 907 C CA . ARG A 1 115 ? 13.624 5.382 -14.564 1.00 84.00 115 ARG A CA 1
ATOM 908 C C . ARG A 1 115 ? 13.426 4.765 -13.179 1.00 84.00 115 ARG A C 1
ATOM 910 O O . ARG A 1 115 ? 12.331 4.381 -12.799 1.00 84.00 115 ARG A O 1
ATOM 917 N N . LYS A 1 116 ? 14.486 4.790 -12.365 1.00 81.19 116 LYS A N 1
ATOM 918 C CA . LYS A 1 116 ? 14.476 4.264 -10.985 1.00 81.19 116 LYS A CA 1
ATOM 919 C C . LYS A 1 116 ? 13.558 5.027 -10.006 1.00 81.19 116 LYS A C 1
ATOM 921 O O . LYS A 1 116 ? 13.400 4.609 -8.865 1.00 81.19 116 LYS A O 1
ATOM 926 N N . TYR A 1 117 ? 13.053 6.203 -10.389 1.00 87.31 117 TYR A N 1
ATOM 927 C CA . TYR A 1 117 ? 12.166 7.023 -9.561 1.00 87.31 117 TYR A CA 1
ATOM 928 C C . TYR A 1 117 ? 11.291 7.948 -10.409 1.00 87.31 117 TYR A C 1
ATOM 930 O O . TYR A 1 117 ? 11.644 8.330 -11.527 1.00 87.31 117 TYR A O 1
ATOM 938 N N . VAL A 1 118 ? 10.191 8.395 -9.807 1.00 91.69 118 VAL A N 1
ATOM 939 C CA . VAL A 1 118 ? 9.327 9.468 -10.308 1.00 91.69 118 VAL A CA 1
ATOM 940 C C . VAL A 1 118 ? 9.515 10.687 -9.416 1.00 91.69 118 VAL A C 1
ATOM 942 O O . VAL A 1 118 ? 9.487 10.568 -8.193 1.00 91.69 118 VAL A O 1
ATOM 945 N N . ASN A 1 119 ? 9.709 11.867 -10.004 1.00 94.19 119 ASN A N 1
ATOM 946 C CA . ASN A 1 119 ? 9.779 13.096 -9.215 1.00 94.19 119 ASN A CA 1
ATOM 947 C C . ASN A 1 119 ? 8.381 13.495 -8.712 1.00 94.19 119 ASN A C 1
ATOM 949 O O . ASN A 1 119 ? 7.440 13.478 -9.509 1.00 94.19 119 ASN A O 1
ATOM 953 N N . PRO A 1 120 ? 8.236 13.966 -7.460 1.00 94.38 120 PRO A N 1
ATOM 954 C CA . PRO A 1 120 ? 6.963 14.490 -6.966 1.00 94.38 120 PRO A CA 1
ATOM 955 C C . PRO A 1 120 ? 6.379 15.602 -7.846 1.00 94.38 120 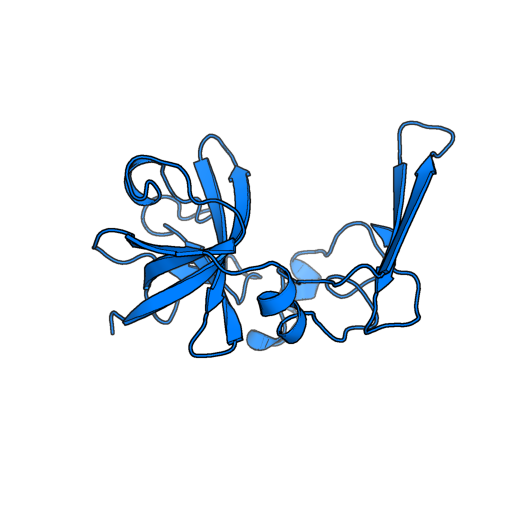PRO A C 1
ATOM 957 O O . PRO A 1 120 ? 5.173 15.630 -8.064 1.00 94.38 120 PRO A O 1
ATOM 960 N N . SER A 1 121 ? 7.223 16.461 -8.430 1.00 96.19 121 SER A N 1
ATOM 961 C CA . SER A 1 121 ? 6.786 17.523 -9.348 1.00 96.19 121 SER A CA 1
ATOM 962 C C . SER A 1 121 ? 6.093 16.992 -10.605 1.00 96.19 121 SER A C 1
ATOM 964 O O . SER A 1 121 ? 5.170 17.624 -11.108 1.00 96.19 121 SER A O 1
ATOM 966 N N . TYR A 1 122 ? 6.491 15.817 -11.105 1.00 96.06 122 TYR A N 1
ATOM 967 C CA . TYR A 1 122 ? 5.799 15.169 -12.218 1.00 96.06 122 TYR A CA 1
ATOM 968 C C . TYR A 1 122 ? 4.387 14.747 -11.800 1.00 96.06 122 TYR A C 1
ATOM 970 O O . TYR A 1 122 ? 3.422 15.098 -12.471 1.00 96.06 122 TYR A O 1
ATOM 978 N N . LEU A 1 123 ? 4.259 14.063 -10.658 1.00 96.44 123 LEU A N 1
ATOM 979 C CA . LEU A 1 123 ? 2.964 13.621 -10.131 1.00 96.44 123 LEU A CA 1
ATOM 980 C C . LEU A 1 123 ? 2.045 14.807 -9.813 1.00 96.44 123 LEU A C 1
ATOM 982 O O . LEU A 1 123 ? 0.862 14.772 -10.126 1.00 96.44 123 LEU A O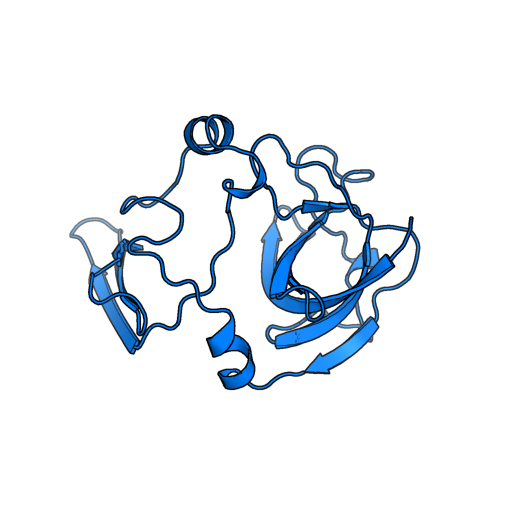 1
ATOM 986 N N . GLN A 1 124 ? 2.584 15.890 -9.254 1.00 96.50 124 GLN A N 1
ATOM 987 C CA . GLN A 1 124 ? 1.831 17.110 -8.947 1.00 96.50 124 GLN A CA 1
ATOM 988 C C . GLN A 1 124 ? 1.185 17.745 -10.187 1.00 96.50 124 GLN A C 1
ATOM 990 O O . GLN A 1 124 ? 0.095 18.307 -10.079 1.00 96.50 124 GLN A O 1
ATOM 995 N N . ASN A 1 125 ? 1.811 17.599 -11.358 1.00 96.56 125 ASN A N 1
ATOM 996 C CA . ASN A 1 125 ? 1.279 18.087 -12.630 1.00 96.56 125 ASN A CA 1
ATOM 997 C C . ASN A 1 125 ? 0.209 17.169 -13.248 1.00 96.56 125 ASN A C 1
ATOM 999 O O . ASN A 1 125 ? -0.444 17.569 -14.210 1.00 96.56 125 ASN A O 1
ATOM 1003 N N . LEU A 1 126 ? 0.008 15.957 -12.720 1.00 96.25 126 LEU A N 1
ATOM 1004 C CA . LEU A 1 126 ? -1.061 15.068 -13.169 1.00 96.25 126 LEU A CA 1
ATOM 1005 C C . LEU A 1 126 ? -2.391 15.397 -12.465 1.00 96.25 126 LEU A C 1
ATOM 1007 O O . LEU A 1 126 ? -2.388 15.788 -11.287 1.00 96.25 126 LEU A O 1
ATOM 1011 N N . PRO A 1 127 ? -3.540 15.164 -13.134 1.00 96.50 127 PRO A N 1
ATOM 1012 C CA . PRO A 1 127 ? -4.839 15.111 -12.472 1.00 96.50 127 PRO A CA 1
ATOM 1013 C C . PRO A 1 127 ? -4.799 14.167 -11.268 1.00 96.50 127 PRO A C 1
ATOM 1015 O O . PRO A 1 127 ? -4.193 13.101 -11.351 1.00 96.50 127 PRO A O 1
ATOM 1018 N N . PHE A 1 128 ? -5.465 14.529 -10.167 1.00 95.12 128 PHE A N 1
ATOM 1019 C CA . PHE A 1 128 ? -5.381 13.791 -8.900 1.00 95.12 128 PHE A CA 1
ATOM 1020 C C . PHE A 1 128 ? -5.566 12.264 -9.043 1.00 95.12 128 PHE A C 1
ATOM 1022 O O . PHE A 1 128 ? -4.682 11.542 -8.590 1.00 95.12 128 PHE A O 1
ATOM 1029 N N . PRO A 1 129 ? -6.588 11.738 -9.753 1.00 93.81 129 PRO A N 1
ATOM 1030 C CA . PRO A 1 129 ? -6.773 10.287 -9.902 1.00 93.81 129 PRO A CA 1
ATOM 1031 C C . PRO A 1 129 ? -5.668 9.583 -10.705 1.00 93.81 129 PRO A C 1
ATOM 1033 O O . PRO A 1 129 ? -5.573 8.363 -10.703 1.00 93.81 129 PRO A O 1
ATOM 1036 N N . GLN A 1 130 ? -4.838 10.339 -11.427 1.00 93.69 130 GLN A N 1
ATOM 1037 C CA . GLN A 1 130 ? -3.740 9.807 -12.229 1.00 93.69 130 GLN A CA 1
ATOM 1038 C C . GLN A 1 130 ? -2.414 9.788 -11.462 1.00 93.69 130 GLN A C 1
ATOM 1040 O O . GLN A 1 130 ? -1.435 9.255 -11.978 1.00 93.69 130 GLN A O 1
ATOM 1045 N N . ARG A 1 131 ? -2.351 10.313 -10.230 1.00 95.69 131 ARG A N 1
ATOM 1046 C CA . ARG A 1 131 ? -1.127 10.392 -9.411 1.00 95.69 131 ARG A CA 1
ATOM 1047 C C . ARG A 1 131 ? -0.753 9.061 -8.746 1.00 95.69 131 ARG A C 1
ATOM 1049 O O . ARG A 1 131 ? -0.363 9.042 -7.584 1.00 95.69 131 ARG A O 1
ATOM 1056 N N . ARG A 1 132 ? -0.858 7.946 -9.475 1.00 94.31 132 ARG A N 1
ATOM 1057 C CA . ARG A 1 132 ? -0.553 6.612 -8.937 1.00 94.31 132 ARG A CA 1
ATOM 1058 C C . ARG A 1 132 ? 0.884 6.548 -8.412 1.00 94.31 132 ARG A C 1
ATOM 1060 O O . ARG A 1 132 ? 1.835 6.880 -9.122 1.00 94.31 132 ARG A O 1
ATOM 1067 N N . THR A 1 133 ? 1.030 6.097 -7.180 1.00 94.81 133 THR A N 1
ATOM 1068 C CA . THR A 1 133 ? 2.286 5.786 -6.496 1.00 94.81 133 THR A CA 1
ATOM 1069 C C . THR A 1 133 ? 2.397 4.309 -6.135 1.00 94.81 133 THR A C 1
ATOM 1071 O O . THR A 1 133 ? 3.459 3.855 -5.708 1.00 94.81 133 THR A O 1
ATOM 1074 N N . LEU A 1 134 ? 1.321 3.549 -6.345 1.00 95.44 134 LEU A N 1
ATOM 1075 C CA . LEU A 1 134 ? 1.251 2.111 -6.138 1.00 95.44 134 LEU A CA 1
ATOM 1076 C C . LEU A 1 134 ? 0.842 1.401 -7.432 1.00 95.44 134 LEU A C 1
ATOM 1078 O O . LEU A 1 134 ? 0.036 1.895 -8.220 1.00 95.44 134 LEU A O 1
ATOM 1082 N N . GLN A 1 135 ? 1.424 0.228 -7.662 1.00 93.94 135 GLN A N 1
ATOM 1083 C CA . GLN A 1 135 ? 1.113 -0.618 -8.808 1.00 93.94 135 GLN A CA 1
ATOM 1084 C C . GLN A 1 135 ? 1.390 -2.076 -8.455 1.00 93.94 135 GLN A C 1
ATOM 1086 O O . GLN A 1 135 ? 2.415 -2.392 -7.853 1.00 93.94 135 GLN A O 1
ATOM 1091 N N . LEU A 1 136 ? 0.488 -2.967 -8.867 1.00 93.94 136 LEU A N 1
ATOM 1092 C CA . LEU A 1 136 ? 0.705 -4.407 -8.821 1.00 93.94 136 LEU A CA 1
ATOM 1093 C C . LEU A 1 136 ? 1.052 -4.884 -10.231 1.00 93.94 136 LEU A C 1
ATOM 1095 O O . LEU A 1 136 ? 0.366 -4.528 -11.191 1.00 93.94 136 LEU A O 1
ATOM 1099 N N . VAL A 1 137 ? 2.101 -5.693 -10.358 1.00 91.00 137 VAL A N 1
ATOM 1100 C CA . VAL A 1 137 ? 2.556 -6.256 -11.635 1.00 91.00 137 VAL A CA 1
ATOM 1101 C C . VAL A 1 137 ? 2.661 -7.766 -11.502 1.00 91.00 137 VAL A C 1
ATOM 1103 O O . VAL A 1 137 ? 3.221 -8.268 -10.530 1.00 91.00 137 VAL A O 1
ATOM 1106 N N . HIS A 1 138 ? 2.143 -8.488 -12.493 1.00 90.56 138 HIS A N 1
ATOM 1107 C CA . HIS A 1 138 ? 2.371 -9.921 -12.625 1.00 90.56 138 HIS A CA 1
ATOM 1108 C C . HIS A 1 138 ? 3.608 -10.143 -13.495 1.00 90.56 138 HIS A C 1
ATOM 1110 O O . HIS A 1 138 ? 3.532 -10.100 -14.724 1.00 90.56 138 HIS A O 1
ATOM 1116 N N . ALA A 1 139 ? 4.754 -10.335 -12.845 1.00 88.88 139 ALA A N 1
ATOM 1117 C CA . ALA A 1 139 ? 6.001 -10.657 -13.522 1.00 88.88 139 ALA A CA 1
ATOM 1118 C C . ALA A 1 139 ? 5.974 -12.117 -13.999 1.00 88.88 139 ALA A C 1
ATOM 1120 O O . ALA A 1 139 ? 5.899 -13.031 -13.180 1.00 88.88 139 ALA A O 1
ATOM 1121 N N . VAL A 1 140 ? 6.046 -12.331 -15.314 1.00 90.06 140 VAL A N 1
ATOM 1122 C CA . VAL A 1 140 ? 6.177 -13.671 -15.923 1.00 90.06 140 VAL A CA 1
ATOM 1123 C C . VAL A 1 140 ? 7.632 -14.048 -16.161 1.00 90.06 140 VAL A C 1
ATOM 1125 O O . VAL A 1 140 ? 7.958 -15.225 -16.283 1.00 90.06 140 VAL A O 1
ATOM 1128 N N . ASN A 1 141 ? 8.509 -13.047 -16.208 1.00 89.12 141 ASN A N 1
ATOM 1129 C CA . ASN A 1 141 ? 9.946 -13.228 -16.253 1.00 89.12 141 ASN A CA 1
ATOM 1130 C C . ASN A 1 141 ? 10.626 -12.107 -15.461 1.00 89.12 141 ASN A C 1
ATOM 1132 O O . ASN A 1 141 ? 10.172 -10.958 -15.479 1.00 89.12 141 ASN A O 1
ATOM 1136 N N . PHE A 1 142 ? 11.704 -12.454 -14.770 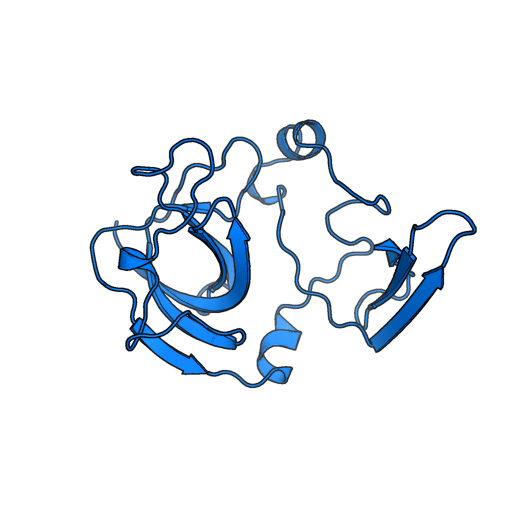1.00 89.12 142 PHE A N 1
ATOM 1137 C CA . PHE A 1 142 ? 12.516 -11.528 -13.996 1.00 89.12 142 PHE A CA 1
ATOM 1138 C C . PHE A 1 142 ? 13.985 -11.897 -14.157 1.00 89.12 142 PHE A C 1
ATOM 1140 O O . PHE A 1 142 ? 14.377 -13.031 -13.882 1.00 89.12 142 PHE A O 1
ATOM 1147 N N . SER A 1 143 ? 14.797 -10.932 -14.573 1.00 89.31 143 SER A N 1
ATOM 1148 C CA . SER A 1 143 ? 16.249 -11.072 -14.602 1.00 89.31 143 SER A CA 1
ATOM 1149 C C . SER A 1 143 ? 16.921 -9.906 -13.891 1.00 89.31 143 SER A C 1
ATOM 1151 O O . SER A 1 143 ? 16.338 -8.838 -13.701 1.00 89.31 143 SER A O 1
ATOM 1153 N N . VAL A 1 144 ? 18.157 -10.139 -13.458 1.00 88.06 144 VAL A N 1
ATOM 1154 C CA . VAL A 1 144 ? 18.976 -9.141 -12.776 1.00 88.06 144 VAL A CA 1
ATOM 1155 C C . VAL A 1 144 ? 20.285 -9.005 -13.527 1.00 88.06 144 VAL A C 1
ATOM 1157 O O . VAL A 1 144 ? 20.996 -9.988 -13.727 1.00 88.06 144 VAL A O 1
ATOM 1160 N N . GLU A 1 145 ? 20.614 -7.779 -13.908 1.00 88.19 145 GLU A N 1
ATOM 1161 C CA . GLU A 1 145 ? 21.918 -7.427 -14.455 1.00 88.19 145 GLU A CA 1
ATOM 1162 C C . GLU A 1 145 ? 22.726 -6.689 -13.389 1.00 88.19 145 GLU A C 1
ATOM 1164 O O . GLU A 1 145 ? 22.252 -5.725 -12.785 1.00 88.19 145 GLU A O 1
ATOM 1169 N N . THR A 1 146 ? 23.959 -7.127 -13.143 1.00 83.69 146 THR A N 1
ATOM 1170 C CA . THR A 1 146 ? 24.894 -6.432 -12.251 1.00 83.69 146 THR A CA 1
ATOM 1171 C C . THR A 1 146 ? 25.817 -5.541 -13.069 1.00 83.69 146 THR A C 1
ATOM 1173 O O . THR A 1 146 ? 26.507 -6.024 -13.966 1.00 83.69 146 THR A O 1
ATOM 1176 N N . GLY A 1 147 ? 25.851 -4.244 -12.765 1.00 70.94 147 GLY A N 1
ATOM 1177 C CA . GLY A 1 147 ? 26.815 -3.321 -13.360 1.00 70.94 147 GLY A CA 1
ATOM 1178 C C . GLY A 1 147 ? 28.203 -3.424 -12.716 1.00 70.94 147 GLY A C 1
ATOM 1179 O O . GLY A 1 147 ? 28.357 -3.944 -11.613 1.00 70.94 147 GLY A O 1
ATOM 1180 N N . ASN A 1 148 ? 29.213 -2.843 -13.372 1.00 68.75 148 ASN A N 1
ATOM 1181 C CA . ASN A 1 148 ? 30.613 -2.842 -12.910 1.00 68.75 148 ASN A CA 1
ATOM 1182 C C . ASN A 1 148 ? 30.851 -2.084 -11.581 1.00 68.75 148 ASN A C 1
ATOM 1184 O O . ASN A 1 148 ? 31.934 -2.181 -11.011 1.00 68.75 148 ASN A O 1
ATOM 1188 N N . TYR A 1 149 ? 29.858 -1.343 -11.072 1.00 58.47 149 TYR A N 1
ATOM 1189 C CA . TYR A 1 149 ? 29.937 -0.575 -9.826 1.00 58.47 149 TYR A CA 1
ATOM 1190 C C . TYR A 1 149 ? 28.630 -0.712 -9.037 1.00 58.47 149 TYR A C 1
ATOM 1192 O O . TYR A 1 149 ? 27.680 0.001 -9.339 1.00 58.47 149 TYR A O 1
ATOM 1200 N N . THR A 1 150 ? 28.588 -1.661 -8.089 1.00 62.78 150 THR A N 1
ATOM 1201 C CA . THR A 1 150 ? 27.611 -1.882 -6.981 1.00 62.78 150 THR A CA 1
ATOM 1202 C C . THR A 1 150 ? 26.098 -1.795 -7.256 1.00 62.78 150 THR A C 1
ATOM 1204 O O . THR A 1 150 ? 25.301 -2.027 -6.348 1.00 62.78 150 THR A O 1
ATOM 1207 N N . GLY A 1 151 ? 25.675 -1.506 -8.482 1.00 70.88 151 GLY A N 1
ATOM 1208 C CA . GLY A 1 151 ? 24.286 -1.390 -8.890 1.00 70.88 151 GLY A CA 1
ATOM 1209 C C . GLY A 1 151 ? 23.803 -2.669 -9.553 1.00 70.88 151 GLY A C 1
AT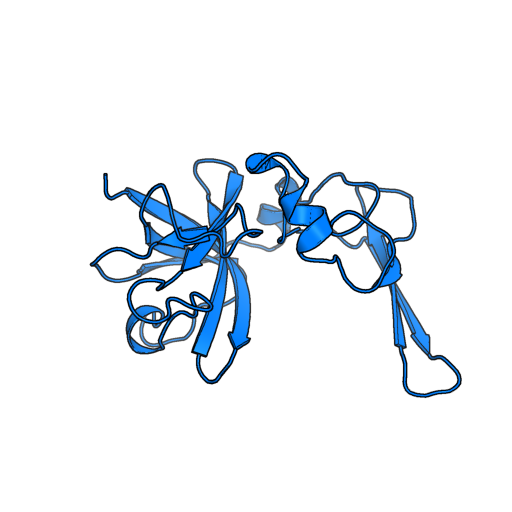OM 1210 O O . GLY A 1 151 ? 24.473 -3.226 -10.424 1.00 70.88 151 GLY A O 1
ATOM 1211 N N . TRP A 1 152 ? 22.617 -3.108 -9.158 1.00 79.94 152 TRP A N 1
ATOM 1212 C CA . TRP A 1 152 ? 21.845 -4.103 -9.885 1.00 79.94 152 TRP A CA 1
ATOM 1213 C C . TRP A 1 152 ? 20.714 -3.397 -10.635 1.00 79.94 152 TRP A C 1
ATOM 1215 O O . TRP A 1 152 ? 20.252 -2.332 -10.222 1.00 79.94 152 TRP A O 1
ATOM 1225 N N . ARG A 1 153 ? 20.300 -3.982 -11.754 1.00 81.88 153 ARG A N 1
ATOM 1226 C CA . ARG A 1 153 ? 19.138 -3.570 -12.537 1.00 81.88 153 ARG A CA 1
ATOM 1227 C C . ARG A 1 153 ? 18.211 -4.765 -12.665 1.00 81.88 153 ARG A C 1
ATOM 1229 O O . ARG A 1 153 ? 18.621 -5.797 -13.193 1.00 81.88 153 ARG A O 1
ATOM 1236 N N . GLY A 1 154 ? 16.987 -4.625 -12.174 1.00 82.62 154 GLY A N 1
ATOM 1237 C CA . GLY A 1 154 ? 15.931 -5.600 -12.393 1.00 82.62 154 GLY A CA 1
ATOM 1238 C C . GLY A 1 154 ? 15.294 -5.377 -13.757 1.00 82.62 154 GLY A C 1
ATOM 1239 O O . GLY A 1 154 ? 15.004 -4.244 -14.137 1.00 82.62 154 GLY A O 1
ATOM 1240 N N . ILE A 1 155 ? 15.065 -6.452 -14.497 1.00 84.62 155 ILE A N 1
ATOM 1241 C CA . ILE A 1 155 ? 14.318 -6.433 -15.748 1.00 84.62 155 ILE A CA 1
ATOM 1242 C C . ILE A 1 155 ? 13.081 -7.295 -15.540 1.00 84.62 155 ILE A C 1
ATOM 1244 O O . ILE A 1 155 ? 13.182 -8.487 -15.252 1.00 84.62 155 ILE A O 1
ATOM 1248 N N . ILE A 1 156 ? 11.910 -6.677 -15.662 1.00 84.19 156 ILE A N 1
ATOM 1249 C CA . ILE A 1 156 ? 10.616 -7.318 -15.438 1.00 84.19 156 ILE A CA 1
ATOM 1250 C C . I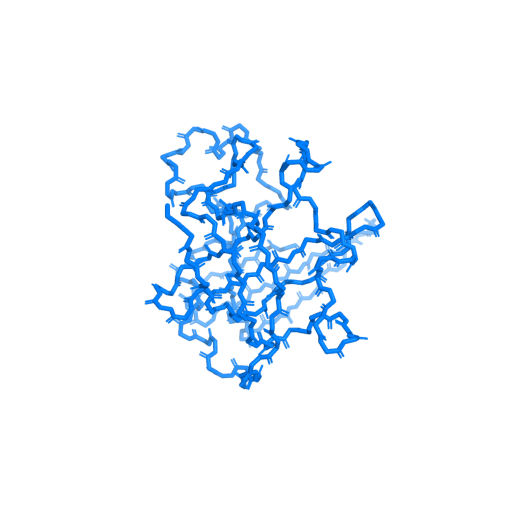LE A 1 156 ? 9.882 -7.408 -16.771 1.00 84.19 156 ILE A C 1
ATOM 1252 O O . ILE A 1 156 ? 9.637 -6.391 -17.425 1.00 84.19 156 ILE A O 1
ATOM 1256 N N . GLN A 1 157 ? 9.481 -8.622 -17.140 1.00 84.69 157 GLN A N 1
ATOM 1257 C CA . GLN A 1 157 ? 8.503 -8.858 -18.196 1.00 84.69 157 GLN A CA 1
ATOM 1258 C C . GLN A 1 157 ? 7.139 -9.094 -17.547 1.00 84.69 157 GLN A C 1
ATOM 1260 O O . GLN A 1 157 ? 6.975 -10.021 -16.750 1.00 84.69 157 GLN A O 1
ATOM 1265 N N . SER A 1 158 ? 6.162 -8.251 -17.875 1.00 81.50 158 SER A N 1
ATOM 1266 C CA . SER A 1 158 ? 4.804 -8.346 -17.333 1.00 81.50 158 SER A CA 1
ATOM 1267 C C . SER A 1 158 ? 3.917 -9.201 -18.233 1.00 81.50 158 SER A C 1
ATOM 1269 O O . SER A 1 158 ? 3.984 -9.087 -19.455 1.00 81.50 158 SER A O 1
ATOM 1271 N N . ALA A 1 159 ? 3.021 -9.999 -17.645 1.00 79.12 159 ALA A N 1
ATOM 1272 C CA . ALA A 1 159 ? 1.990 -10.725 -18.399 1.00 79.12 159 ALA A CA 1
ATOM 1273 C C . ALA A 1 159 ? 1.139 -9.790 -19.279 1.00 79.12 159 ALA A C 1
ATOM 1275 O O . ALA A 1 159 ? 0.711 -10.168 -20.366 1.00 79.12 159 ALA A O 1
ATOM 1276 N N . ASN A 1 160 ? 0.910 -8.564 -18.799 1.00 71.94 160 ASN A N 1
ATOM 1277 C CA . ASN A 1 160 ? 0.001 -7.602 -19.418 1.00 71.94 160 ASN A CA 1
ATOM 1278 C C . ASN A 1 160 ? 0.732 -6.570 -20.287 1.00 71.94 160 ASN A C 1
ATOM 1280 O O . ASN A 1 160 ? 0.098 -5.748 -20.933 1.00 71.94 160 ASN A O 1
ATOM 1284 N N . SER A 1 161 ? 2.065 -6.564 -20.318 1.00 64.56 161 SER A N 1
ATOM 1285 C CA . SER A 1 161 ? 2.824 -5.617 -21.138 1.00 64.56 161 SER A CA 1
ATOM 1286 C C . SER A 1 161 ? 4.069 -6.297 -21.696 1.00 64.56 161 SER A C 1
ATOM 1288 O O . SER A 1 161 ? 4.965 -6.636 -20.926 1.00 64.56 161 SER A O 1
ATOM 1290 N N . PRO A 1 162 ? 4.150 -6.496 -23.026 1.00 52.72 162 PRO A N 1
ATOM 1291 C CA . PRO A 1 162 ? 5.256 -7.222 -23.649 1.00 52.72 162 PRO A CA 1
ATOM 1292 C C . PRO A 1 162 ? 6.591 -6.457 -23.618 1.00 52.72 162 PRO A C 1
ATOM 1294 O O . PRO A 1 162 ? 7.615 -7.015 -24.002 1.00 52.72 162 PRO A O 1
ATOM 1297 N N . GLY A 1 163 ? 6.596 -5.194 -23.176 1.00 58.16 163 GLY A N 1
ATOM 1298 C CA . GLY A 1 163 ? 7.809 -4.399 -22.991 1.00 58.16 163 GLY A CA 1
ATOM 1299 C C . GLY A 1 163 ? 8.571 -4.770 -21.715 1.00 58.16 163 GLY A C 1
ATOM 1300 O O . GLY A 1 163 ? 7.975 -5.099 -20.690 1.00 58.16 163 GLY A O 1
ATOM 1301 N N . LEU A 1 164 ? 9.902 -4.688 -21.774 1.00 57.41 164 LEU A N 1
ATOM 1302 C CA . LEU A 1 164 ? 10.758 -4.809 -20.595 1.00 57.41 164 LEU A CA 1
ATOM 1303 C C . LEU A 1 164 ? 10.625 -3.543 -19.752 1.00 57.41 164 LEU A C 1
ATOM 1305 O O . LEU A 1 164 ? 10.831 -2.438 -20.254 1.00 57.41 164 LEU A O 1
ATOM 1309 N N . THR A 1 165 ? 10.313 -3.704 -18.469 1.00 60.47 165 THR A N 1
ATOM 1310 C CA . THR A 1 165 ? 10.400 -2.603 -17.510 1.00 60.47 165 THR A CA 1
ATOM 1311 C C . THR A 1 165 ? 11.645 -2.750 -16.652 1.00 60.47 165 THR A C 1
ATOM 1313 O O . THR A 1 165 ? 11.961 -3.848 -16.194 1.00 60.47 165 THR A O 1
ATOM 1316 N N . TYR A 1 166 ? 12.338 -1.638 -16.427 1.00 58.09 166 TYR A N 1
ATOM 1317 C CA . TYR A 1 166 ? 13.543 -1.581 -15.608 1.00 58.09 166 TYR A CA 1
ATOM 1318 C C . TYR A 1 166 ? 13.196 -1.127 -14.189 1.00 58.09 166 TYR A C 1
ATOM 1320 O O . TYR A 1 166 ? 12.482 -0.137 -14.023 1.00 58.09 166 TYR A O 1
ATOM 1328 N N . ALA A 1 167 ? 13.712 -1.846 -13.193 1.00 58.47 167 ALA A N 1
ATOM 1329 C CA . ALA A 1 167 ? 13.599 -1.544 -11.767 1.00 58.47 167 ALA A CA 1
ATOM 1330 C C . ALA A 1 167 ? 14.986 -1.341 -11.145 1.00 58.47 167 ALA A C 1
ATOM 1332 O O . ALA A 1 167 ? 15.915 -2.108 -11.504 1.00 58.47 167 ALA A O 1
#

pLDDT: mean 90.68, std 10.46, range [50.72, 98.69]

Sequence (167 aa):
MSSIKKIICLSNSWKHNERCIAGIDLDTGEWVRPVCDALYPEDGRIPQKIRLVADREPQLLDILEIPLSSIGKDFGFQCENLSVLAGDWQYVGRVQPQAVFKYCGNFSEVLHNSRKYVNPSYLQNLPFPQRRTLQLVHAVNFSVETGNYTGWRGIIQSANSPGLTYA